Protein AF-A0A844GRE0-F1 (afdb_monomer_lite)

Structure (mmCIF, N/CA/C/O backbone):
data_AF-A0A844GRE0-F1
#
_entry.id   AF-A0A844GRE0-F1
#
loop_
_atom_site.group_PDB
_atom_site.id
_atom_site.type_symbol
_atom_site.label_atom_id
_atom_site.label_alt_id
_atom_site.label_comp_id
_atom_site.label_asym_id
_atom_site.label_entity_id
_atom_site.label_seq_id
_atom_site.pdbx_PDB_ins_code
_atom_site.Cartn_x
_atom_site.Cartn_y
_atom_site.Cartn_z
_atom_site.occupancy
_atom_site.B_iso_or_equiv
_atom_site.auth_seq_id
_atom_site.auth_comp_id
_atom_site.auth_asym_id
_atom_site.auth_atom_id
_atom_site.pdbx_PDB_model_num
ATOM 1 N N . MET A 1 1 ? 6.863 9.044 1.943 1.00 46.94 1 MET A N 1
ATOM 2 C CA . MET A 1 1 ? 5.463 9.406 2.288 1.00 46.94 1 MET A CA 1
ATOM 3 C C . MET A 1 1 ? 4.711 9.596 0.981 1.00 46.94 1 MET A C 1
ATOM 5 O O . MET A 1 1 ? 5.258 10.261 0.108 1.00 46.94 1 MET A O 1
ATOM 9 N N . ILE A 1 2 ? 3.550 8.956 0.792 1.00 50.47 2 ILE A N 1
ATOM 10 C CA . ILE A 1 2 ? 2.740 9.184 -0.417 1.00 50.47 2 ILE A CA 1
ATOM 11 C C . ILE A 1 2 ? 2.375 10.667 -0.459 1.00 50.47 2 ILE A C 1
ATOM 13 O O . ILE A 1 2 ? 1.852 11.196 0.521 1.00 50.47 2 ILE A O 1
ATOM 17 N N . ASP A 1 3 ? 2.670 11.321 -1.577 1.00 51.91 3 ASP A N 1
ATOM 18 C CA . ASP A 1 3 ? 2.235 12.688 -1.808 1.00 51.91 3 ASP A CA 1
ATOM 19 C C . ASP A 1 3 ? 0.808 12.675 -2.370 1.00 51.91 3 ASP A C 1
ATOM 21 O O . ASP A 1 3 ? 0.581 12.350 -3.535 1.00 51.91 3 ASP A O 1
ATOM 25 N N . PHE A 1 4 ? -0.160 13.001 -1.515 1.00 56.59 4 PHE A N 1
ATOM 26 C CA . PHE A 1 4 ? -1.568 13.141 -1.892 1.00 56.59 4 PHE A CA 1
ATOM 27 C C . PHE A 1 4 ? -1.916 14.558 -2.384 1.00 56.59 4 PHE A C 1
ATOM 29 O O . PHE A 1 4 ? -3.063 14.808 -2.746 1.00 56.59 4 PHE A O 1
ATOM 36 N N . ASN A 1 5 ? -0.963 15.502 -2.421 1.00 53.91 5 ASN A N 1
ATOM 37 C CA . ASN A 1 5 ? -1.237 16.900 -2.784 1.00 53.91 5 ASN A CA 1
ATOM 38 C C . ASN A 1 5 ? -1.327 17.148 -4.290 1.00 53.91 5 ASN A C 1
ATOM 40 O O . ASN A 1 5 ? -1.586 18.274 -4.725 1.00 53.91 5 ASN A O 1
ATOM 44 N N . ASN A 1 6 ? -1.103 16.128 -5.110 1.00 50.22 6 ASN A N 1
ATOM 45 C CA . ASN A 1 6 ? -1.020 16.316 -6.542 1.00 50.22 6 ASN A CA 1
ATOM 46 C C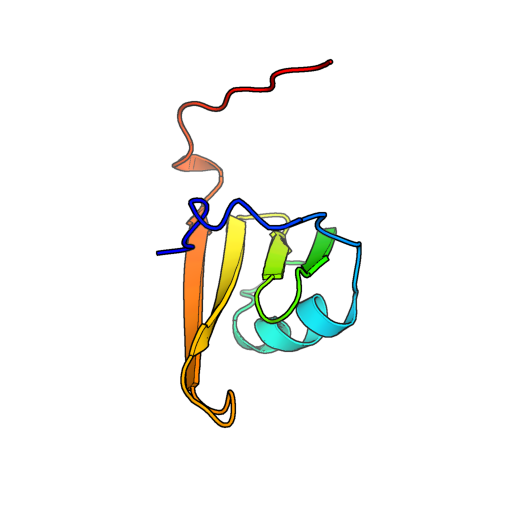 . ASN A 1 6 ? -2.439 16.270 -7.149 1.00 50.22 6 ASN A C 1
ATOM 48 O O . ASN A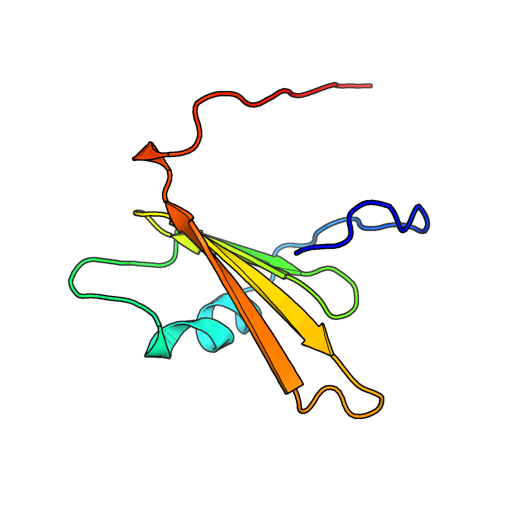 1 6 ? -2.973 15.230 -7.511 1.00 50.22 6 ASN A O 1
ATOM 52 N N . LYS A 1 7 ? -3.092 17.438 -7.192 1.00 46.84 7 LYS A N 1
ATOM 53 C CA . LYS A 1 7 ? -4.517 17.659 -7.529 1.00 46.84 7 LYS A CA 1
ATOM 54 C C . LYS A 1 7 ? -4.941 17.275 -8.961 1.00 46.84 7 LYS A C 1
ATOM 56 O O . LYS A 1 7 ? -6.115 17.395 -9.303 1.00 46.84 7 LYS A O 1
ATOM 61 N N . GLY A 1 8 ? -4.029 16.809 -9.811 1.00 46.59 8 GLY A N 1
ATOM 62 C CA . GLY A 1 8 ? -4.339 16.365 -11.169 1.00 46.59 8 GLY A CA 1
ATOM 63 C C . GLY A 1 8 ? -4.730 14.888 -11.217 1.00 46.59 8 GLY A C 1
ATOM 64 O O . GLY A 1 8 ? -3.892 14.050 -11.517 1.00 46.59 8 GLY A O 1
ATOM 65 N N . PHE A 1 9 ? -5.994 14.562 -10.937 1.00 48.66 9 PHE A N 1
ATOM 66 C CA . PHE A 1 9 ? -6.607 13.259 -11.254 1.00 48.66 9 PHE A CA 1
ATOM 67 C C . PHE A 1 9 ? -5.856 12.001 -10.759 1.00 48.66 9 PHE A C 1
ATOM 69 O O . PHE A 1 9 ? -5.490 11.120 -11.537 1.00 48.66 9 PHE A O 1
ATOM 76 N N . PHE A 1 10 ? -5.735 11.825 -9.443 1.00 57.69 10 PHE A N 1
ATOM 77 C CA . PHE A 1 10 ? -5.405 10.519 -8.852 1.00 57.69 10 PHE A CA 1
ATOM 78 C C . PHE A 1 10 ? -6.676 9.684 -8.684 1.00 57.69 10 PHE A C 1
ATOM 80 O O . PHE A 1 10 ? -7.084 9.365 -7.570 1.00 57.69 10 PHE A O 1
ATOM 87 N N . LYS A 1 11 ? -7.332 9.315 -9.793 1.00 68.88 11 LYS A N 1
ATOM 88 C CA . LYS A 1 11 ? -8.328 8.242 -9.712 1.00 68.88 11 LYS A CA 1
ATOM 89 C C . LYS A 1 11 ? -7.563 6.929 -9.649 1.00 68.88 11 LYS A C 1
ATOM 91 O O . LYS A 1 11 ? -7.094 6.435 -10.673 1.00 68.88 11 LYS A O 1
ATOM 96 N N . LEU A 1 12 ? -7.400 6.414 -8.434 1.00 83.19 12 LEU A N 1
ATOM 97 C CA . LEU A 1 12 ? -6.905 5.066 -8.210 1.00 83.19 12 LEU A CA 1
ATOM 98 C C . LEU A 1 12 ? -7.768 4.093 -9.019 1.00 83.19 12 LEU A C 1
ATOM 100 O O . LEU A 1 12 ? -8.996 4.108 -8.925 1.00 83.19 12 LEU A O 1
ATOM 104 N N . LYS A 1 13 ? -7.122 3.287 -9.857 1.00 88.06 13 LYS A N 1
ATOM 105 C CA . LYS A 1 13 ? -7.765 2.204 -10.600 1.00 88.06 13 LYS A CA 1
ATOM 106 C C . LYS A 1 13 ? -7.243 0.889 -10.069 1.00 88.06 13 LYS A C 1
ATOM 108 O O . LYS A 1 13 ? -6.041 0.772 -9.828 1.00 88.06 13 LYS A O 1
ATOM 113 N N . GLN A 1 14 ? -8.143 -0.074 -9.921 1.00 91.56 14 GLN A N 1
ATOM 114 C CA . GLN A 1 14 ? -7.766 -1.429 -9.560 1.00 91.56 14 GLN A CA 1
ATOM 115 C C . GLN A 1 14 ? -6.736 -1.958 -10.564 1.00 91.56 14 GLN A C 1
ATOM 117 O O . GLN A 1 14 ? -6.856 -1.733 -11.775 1.00 91.56 14 GLN A O 1
ATOM 122 N N . ASN A 1 15 ? -5.671 -2.562 -10.053 1.00 90.19 15 ASN A N 1
ATOM 123 C CA . ASN A 1 15 ? -4.569 -3.062 -10.851 1.00 90.19 15 ASN A CA 1
ATOM 124 C C . ASN A 1 15 ? -3.774 -4.132 -10.095 1.00 90.19 15 ASN A C 1
ATOM 126 O O . ASN A 1 15 ? -2.942 -3.829 -9.238 1.00 90.19 15 ASN A O 1
ATOM 130 N N . ASP A 1 16 ? -3.962 -5.375 -10.519 1.00 88.25 16 ASP A N 1
ATOM 131 C CA . ASP A 1 16 ? -3.334 -6.544 -9.902 1.00 88.25 16 ASP A CA 1
ATOM 132 C C . ASP A 1 16 ? -1.816 -6.607 -10.129 1.00 88.25 16 ASP A C 1
ATOM 134 O O . ASP A 1 16 ? -1.101 -7.267 -9.378 1.00 88.25 16 ASP A O 1
ATOM 138 N N . GLU A 1 17 ? -1.266 -5.869 -11.103 1.00 87.81 17 GLU A N 1
ATOM 139 C CA . GLU A 1 17 ? 0.189 -5.821 -11.324 1.00 87.81 17 GLU A CA 1
ATOM 140 C C . GLU A 1 17 ? 0.917 -5.245 -10.100 1.00 87.81 17 GLU A C 1
ATOM 142 O O . GLU A 1 17 ? 2.079 -5.571 -9.854 1.00 87.81 17 GLU A O 1
ATOM 147 N N . TYR A 1 18 ? 0.250 -4.395 -9.309 1.00 87.19 18 TYR A N 1
ATOM 148 C CA . TYR A 1 18 ? 0.818 -3.875 -8.064 1.00 87.19 18 TYR A CA 1
ATOM 149 C C . TYR A 1 18 ? 0.833 -4.912 -6.941 1.00 87.19 18 TYR A C 1
ATOM 151 O O . TYR A 1 18 ? 1.714 -4.824 -6.087 1.00 87.19 18 TYR A O 1
ATOM 159 N N . ALA A 1 19 ? -0.033 -5.930 -6.976 1.00 87.31 19 ALA A N 1
ATOM 160 C CA . ALA A 1 19 ? 0.058 -7.066 -6.060 1.00 87.31 19 ALA A CA 1
ATOM 161 C C . ALA A 1 19 ? 1.393 -7.806 -6.247 1.00 87.31 19 ALA A C 1
ATOM 163 O O . ALA A 1 19 ? 2.099 -8.079 -5.277 1.00 87.31 19 ALA A O 1
ATOM 164 N N . ALA A 1 20 ? 1.804 -8.028 -7.501 1.00 88.69 20 ALA A N 1
ATOM 165 C CA . ALA A 1 20 ? 3.083 -8.664 -7.818 1.00 88.69 20 ALA A CA 1
ATOM 166 C C . ALA A 1 20 ? 4.300 -7.822 -7.390 1.00 88.69 20 ALA A C 1
ATOM 168 O O . ALA A 1 20 ? 5.359 -8.364 -7.105 1.00 88.69 20 ALA A O 1
ATOM 169 N N . ARG A 1 21 ? 4.175 -6.490 -7.301 1.00 89.62 21 ARG A N 1
ATOM 170 C CA . ARG A 1 21 ? 5.284 -5.614 -6.871 1.00 89.62 21 ARG A CA 1
ATOM 171 C C . ARG A 1 21 ? 5.619 -5.725 -5.389 1.00 89.62 21 ARG A C 1
ATOM 173 O O . ARG A 1 21 ? 6.676 -5.240 -4.991 1.00 89.62 21 ARG A O 1
ATOM 180 N N . VAL A 1 22 ? 4.714 -6.279 -4.587 1.00 93.25 22 VAL A N 1
ATOM 181 C CA . VAL A 1 22 ? 4.882 -6.409 -3.136 1.00 93.25 22 VAL A CA 1
ATOM 182 C C . VAL A 1 22 ? 4.952 -7.865 -2.682 1.00 93.25 22 VAL A C 1
ATOM 184 O O . VAL A 1 22 ? 5.032 -8.087 -1.479 1.00 93.25 22 VAL A O 1
ATOM 187 N N . SER A 1 23 ? 4.944 -8.841 -3.603 1.00 92.62 23 SER A N 1
ATOM 188 C CA . SER A 1 23 ? 4.959 -10.278 -3.279 1.00 92.62 23 SER A CA 1
ATOM 189 C C . SER A 1 23 ? 6.084 -10.641 -2.316 1.00 92.62 23 SER A C 1
ATOM 191 O O . SER A 1 23 ? 5.851 -11.310 -1.316 1.00 92.62 23 SER A O 1
ATOM 193 N N . ASP A 1 24 ? 7.278 -10.108 -2.570 1.00 93.94 24 ASP A N 1
ATOM 194 C CA . ASP A 1 24 ? 8.491 -10.410 -1.806 1.00 93.94 24 ASP A CA 1
ATOM 195 C C . ASP A 1 24 ? 8.520 -9.703 -0.439 1.00 93.94 24 ASP A C 1
ATOM 197 O O . ASP A 1 24 ? 9.396 -9.957 0.384 1.00 93.94 24 ASP A O 1
ATOM 201 N N . LEU A 1 25 ? 7.576 -8.787 -0.194 1.00 95.75 25 LEU A N 1
ATOM 202 C CA . LEU A 1 25 ? 7.420 -8.075 1.076 1.00 95.75 25 LEU A CA 1
ATOM 203 C C . LEU A 1 25 ? 6.392 -8.740 1.997 1.00 95.75 25 LEU A C 1
ATOM 205 O O . LEU A 1 25 ? 6.288 -8.334 3.161 1.00 95.75 25 LEU A O 1
ATOM 209 N N . LEU A 1 26 ? 5.606 -9.692 1.484 1.00 96.88 26 LEU A N 1
ATOM 210 C CA . LEU A 1 26 ? 4.577 -10.383 2.254 1.00 96.88 26 LEU A CA 1
ATOM 211 C C . LEU A 1 26 ? 5.223 -11.327 3.268 1.00 96.88 26 LEU A C 1
ATOM 213 O O . LEU A 1 26 ? 6.217 -11.990 2.985 1.00 96.88 26 LEU A O 1
ATOM 217 N N . ILE A 1 27 ? 4.639 -11.379 4.461 1.00 96.81 27 ILE A N 1
ATOM 218 C CA . ILE A 1 27 ? 5.030 -12.334 5.503 1.00 96.81 27 ILE A CA 1
ATOM 219 C C . ILE A 1 27 ? 4.092 -13.544 5.512 1.00 96.81 27 ILE A C 1
ATOM 221 O O . ILE A 1 27 ? 3.012 -13.510 4.924 1.00 96.81 27 ILE A O 1
ATOM 225 N N . ASP A 1 28 ? 4.449 -14.588 6.258 1.00 97.44 28 ASP A N 1
ATOM 226 C CA . ASP A 1 28 ? 3.613 -15.781 6.394 1.00 97.44 28 ASP A CA 1
ATOM 227 C C .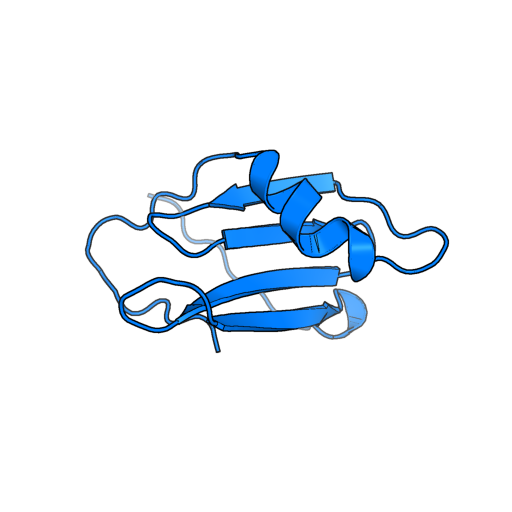 ASP A 1 28 ? 2.171 -15.452 6.828 1.00 97.44 28 ASP A C 1
ATOM 229 O O . ASP A 1 28 ? 1.900 -14.701 7.779 1.00 97.44 28 ASP A O 1
ATOM 233 N N . GLY A 1 29 ? 1.217 -16.018 6.084 1.00 96.94 29 GLY A N 1
ATOM 234 C CA . GLY A 1 29 ? -0.216 -15.778 6.262 1.00 96.94 29 GLY A CA 1
ATOM 235 C C . GLY A 1 29 ? -0.684 -14.365 5.884 1.00 96.94 29 GLY A C 1
ATOM 236 O O . GLY A 1 29 ? -1.833 -14.012 6.170 1.00 96.94 29 GLY A O 1
ATOM 237 N N . GLU A 1 30 ? 0.174 -13.533 5.288 1.00 98.19 30 GLU A N 1
ATOM 238 C CA . GLU A 1 30 ? -0.215 -12.281 4.641 1.00 98.19 30 GLU A CA 1
ATOM 239 C C . GLU A 1 30 ? -0.606 -12.539 3.180 1.00 98.19 30 GLU A C 1
ATOM 241 O O . GLU A 1 30 ? 0.144 -13.158 2.432 1.00 98.19 30 GLU A O 1
ATOM 246 N N . HIS A 1 31 ? -1.778 -12.062 2.761 1.00 96.75 31 HIS A N 1
ATOM 247 C CA . HIS A 1 31 ? -2.227 -12.135 1.369 1.00 96.75 31 HIS A CA 1
ATOM 248 C C . HIS A 1 31 ? -2.782 -10.790 0.911 1.00 96.75 31 HIS A C 1
ATOM 250 O O . HIS A 1 31 ? -3.336 -10.026 1.708 1.00 96.75 31 HIS A O 1
ATOM 256 N N . VAL A 1 32 ? -2.620 -10.502 -0.380 1.00 97.06 32 VAL A N 1
ATOM 257 C CA . VAL A 1 32 ? -3.199 -9.315 -1.013 1.00 97.06 32 VAL A CA 1
ATOM 258 C C . VAL A 1 32 ? -4.715 -9.487 -1.096 1.00 97.06 32 VAL A C 1
ATOM 260 O O . VAL A 1 32 ? -5.198 -10.523 -1.544 1.00 97.06 32 VAL A O 1
ATOM 263 N N . ILE A 1 33 ? -5.446 -8.474 -0.639 1.00 97.56 33 ILE A N 1
ATOM 264 C CA . ILE A 1 33 ? -6.899 -8.353 -0.787 1.00 97.56 33 ILE A CA 1
ATOM 265 C C . ILE A 1 33 ? -7.206 -7.600 -2.075 1.00 97.56 33 ILE A C 1
ATOM 267 O O . ILE A 1 33 ? -8.042 -8.036 -2.857 1.00 97.56 33 ILE A O 1
ATOM 271 N N . ASP A 1 34 ? -6.536 -6.465 -2.282 1.00 95.81 34 ASP A N 1
ATOM 272 C CA . ASP A 1 34 ? -6.766 -5.627 -3.451 1.00 95.81 34 ASP A CA 1
ATOM 273 C C . ASP A 1 34 ? -5.569 -4.710 -3.722 1.00 95.81 34 ASP A C 1
ATOM 275 O O . ASP A 1 34 ? -4.790 -4.391 -2.819 1.00 95.81 34 ASP A O 1
ATOM 279 N N . ALA A 1 35 ? -5.417 -4.260 -4.960 1.00 95.62 35 ALA A N 1
ATOM 280 C CA . ALA A 1 35 ? -4.325 -3.394 -5.372 1.00 95.62 35 ALA A CA 1
ATOM 281 C C . ALA A 1 35 ? -4.824 -2.318 -6.329 1.00 95.62 35 ALA A C 1
ATOM 283 O O . ALA A 1 35 ? -5.577 -2.576 -7.263 1.00 95.62 35 ALA A O 1
ATOM 284 N N . TYR A 1 36 ? -4.365 -1.091 -6.110 1.00 93.06 36 TYR A N 1
ATOM 285 C CA . TYR A 1 36 ? -4.754 0.063 -6.899 1.00 93.06 36 TYR A CA 1
ATOM 286 C C . TYR A 1 36 ? -3.529 0.851 -7.322 1.00 93.06 36 TYR A C 1
ATOM 288 O O . TYR A 1 36 ? -2.586 1.024 -6.549 1.00 93.06 36 TYR A O 1
ATOM 296 N N . LYS A 1 37 ? -3.570 1.403 -8.532 1.00 89.31 37 LYS A N 1
ATOM 297 C CA . LYS A 1 37 ? -2.538 2.308 -9.030 1.00 89.31 37 LYS A CA 1
ATOM 298 C C . LYS A 1 37 ? -3.104 3.650 -9.456 1.00 89.31 37 LYS A C 1
ATOM 300 O O . LYS A 1 37 ? -4.233 3.751 -9.939 1.00 89.31 37 LYS A O 1
ATOM 305 N N . SER A 1 38 ? -2.281 4.674 -9.299 1.00 86.25 38 SER A N 1
ATOM 306 C CA . SER A 1 38 ? -2.384 5.928 -10.035 1.00 86.25 38 SER A CA 1
ATOM 307 C C . SER A 1 38 ? -1.435 5.868 -11.244 1.00 86.25 38 SER A C 1
ATOM 309 O O . SER A 1 38 ? -1.130 4.784 -11.739 1.00 86.25 38 SER A O 1
ATOM 311 N N . MET A 1 39 ? -0.963 7.014 -11.750 1.00 83.69 39 MET A N 1
ATOM 312 C CA . MET A 1 39 ? -0.032 7.062 -12.885 1.00 83.69 39 MET A CA 1
ATOM 313 C C . MET A 1 39 ? 1.211 6.182 -12.685 1.00 83.69 39 MET A C 1
ATOM 315 O O . MET A 1 39 ? 1.556 5.391 -13.560 1.00 83.69 39 MET A O 1
ATOM 319 N N . ARG A 1 40 ? 1.903 6.341 -11.551 1.00 84.75 40 ARG A N 1
ATOM 320 C CA . ARG A 1 40 ? 3.161 5.627 -11.252 1.00 84.75 40 ARG A CA 1
ATOM 321 C C . ARG A 1 40 ? 3.215 5.059 -9.844 1.00 84.75 40 ARG A C 1
ATOM 323 O O . ARG A 1 40 ? 3.983 4.133 -9.596 1.00 84.75 40 ARG A O 1
ATOM 330 N N . ASP A 1 41 ? 2.375 5.558 -8.955 1.00 89.12 41 ASP A N 1
ATOM 331 C CA . ASP A 1 41 ? 2.312 5.109 -7.574 1.00 89.12 41 ASP A CA 1
ATOM 332 C C . ASP A 1 41 ? 1.147 4.147 -7.400 1.00 89.12 41 ASP A C 1
ATOM 334 O O . ASP A 1 41 ? 0.268 4.036 -8.258 1.00 89.12 41 ASP A O 1
ATOM 338 N N . GLY A 1 42 ? 1.133 3.439 -6.285 1.00 91.38 42 GLY A N 1
ATOM 339 C CA . GLY A 1 42 ? 0.032 2.553 -5.973 1.00 91.38 42 GLY A CA 1
ATOM 340 C C . GLY A 1 42 ? -0.071 2.241 -4.501 1.00 91.38 42 GLY A C 1
ATOM 341 O O . GLY A 1 42 ? 0.780 2.599 -3.688 1.00 91.38 42 GLY A O 1
ATOM 342 N N . VAL A 1 43 ? -1.160 1.572 -4.176 1.00 94.06 43 VAL A N 1
ATOM 343 C CA . VAL A 1 43 ? -1.499 1.135 -2.838 1.00 94.06 43 VAL A CA 1
ATOM 344 C C . VAL A 1 43 ? -1.998 -0.298 -2.926 1.00 94.06 43 VAL A C 1
ATOM 346 O O . VAL A 1 43 ? -2.838 -0.624 -3.761 1.00 94.06 43 VAL A O 1
ATOM 349 N N . VAL A 1 44 ? -1.446 -1.160 -2.084 1.00 96.25 44 VAL A N 1
ATOM 350 C CA . VAL A 1 44 ? -1.836 -2.561 -1.978 1.00 96.25 44 VAL A CA 1
ATOM 351 C C . VAL A 1 44 ? -2.414 -2.781 -0.593 1.00 96.25 44 VAL A C 1
ATOM 353 O O . VAL A 1 44 ? -1.780 -2.468 0.413 1.00 96.25 44 VAL A O 1
ATOM 356 N N . PHE A 1 45 ? -3.629 -3.301 -0.543 1.00 97.38 45 PHE A N 1
ATOM 357 C CA . PHE A 1 45 ? -4.307 -3.699 0.676 1.00 97.38 45 PHE A CA 1
ATOM 358 C C . PHE A 1 45 ? -4.047 -5.185 0.885 1.00 97.38 45 PHE A C 1
ATOM 360 O O . PHE A 1 45 ? -4.348 -5.999 0.012 1.00 97.38 45 PHE A O 1
ATOM 367 N N . THR A 1 46 ? -3.469 -5.548 2.025 1.00 98.12 46 THR A N 1
ATOM 368 C CA . THR A 1 46 ? -3.336 -6.947 2.448 1.00 98.12 46 THR A CA 1
ATOM 369 C C . THR A 1 46 ? -4.329 -7.238 3.564 1.00 98.12 46 THR A C 1
ATOM 371 O O . THR A 1 46 ? -5.057 -6.357 4.001 1.00 98.12 46 THR A O 1
ATOM 374 N N . ASN A 1 47 ? -4.361 -8.459 4.085 1.00 98.31 47 ASN A N 1
ATOM 375 C CA . ASN A 1 47 ? -5.105 -8.766 5.310 1.00 98.31 47 ASN A CA 1
ATOM 376 C C . ASN A 1 47 ? -4.441 -8.244 6.604 1.00 98.31 47 ASN A C 1
ATOM 378 O O . ASN A 1 47 ? -4.999 -8.436 7.683 1.00 98.31 47 ASN A O 1
ATOM 382 N N . LYS A 1 48 ? -3.261 -7.605 6.540 1.00 98.31 48 LYS A N 1
ATOM 383 C CA . LYS A 1 48 ? -2.516 -7.133 7.730 1.00 98.31 48 LYS A CA 1
ATOM 384 C C . LYS A 1 48 ? -2.194 -5.636 7.719 1.00 98.31 48 LYS A C 1
ATOM 386 O O . LYS A 1 48 ? -2.105 -5.019 8.787 1.00 98.31 48 LYS A O 1
ATOM 391 N N . ARG A 1 49 ? -1.975 -5.047 6.544 1.00 98.19 49 ARG A N 1
ATOM 392 C CA . ARG A 1 49 ? -1.517 -3.661 6.388 1.00 98.19 49 ARG A CA 1
ATOM 393 C C . ARG A 1 49 ? -1.858 -3.111 5.010 1.00 98.19 49 ARG A C 1
ATOM 395 O O . ARG A 1 49 ? -2.122 -3.846 4.066 1.00 98.19 49 ARG A O 1
ATOM 402 N N . ILE A 1 50 ? -1.746 -1.797 4.896 1.00 97.38 50 ILE A N 1
ATOM 403 C CA . ILE A 1 50 ? -1.647 -1.115 3.611 1.00 97.38 50 ILE A CA 1
ATOM 404 C C . ILE A 1 50 ? -0.161 -1.006 3.248 1.00 97.38 50 ILE A C 1
ATOM 406 O O . ILE A 1 50 ? 0.650 -0.592 4.079 1.00 97.38 50 ILE A O 1
ATOM 410 N N . ILE A 1 51 ? 0.205 -1.355 2.016 1.00 96.88 51 ILE A N 1
ATOM 411 C CA . ILE A 1 51 ? 1.540 -1.140 1.452 1.00 96.88 51 ILE A CA 1
ATOM 412 C C . ILE A 1 51 ? 1.435 -0.080 0.362 1.00 96.88 51 ILE A C 1
ATOM 414 O O . ILE A 1 51 ? 0.850 -0.286 -0.697 1.00 96.88 51 ILE A O 1
ATOM 418 N N . ALA A 1 52 ? 2.021 1.074 0.630 1.00 94.56 52 ALA A N 1
ATOM 419 C CA . ALA A 1 52 ? 2.131 2.175 -0.305 1.00 94.56 52 ALA A CA 1
ATOM 420 C C . ALA A 1 52 ? 3.400 2.039 -1.148 1.00 94.56 52 ALA A C 1
ATOM 422 O O . ALA A 1 52 ? 4.486 1.888 -0.590 1.00 94.56 52 ALA A O 1
ATOM 423 N N . VAL A 1 53 ? 3.270 2.142 -2.468 1.00 93.25 53 VAL A N 1
ATOM 424 C CA . VAL A 1 53 ? 4.373 2.048 -3.429 1.00 93.25 53 VAL A CA 1
ATOM 425 C C . VAL A 1 53 ? 4.531 3.390 -4.132 1.00 93.25 53 VAL A C 1
ATOM 427 O O . VAL A 1 53 ? 3.660 3.785 -4.905 1.00 93.25 53 VAL A O 1
ATOM 430 N N . ASN A 1 54 ? 5.647 4.073 -3.892 1.00 91.25 54 ASN A N 1
ATOM 431 C CA . ASN A 1 54 ? 6.002 5.318 -4.569 1.00 91.25 54 ASN A CA 1
ATOM 432 C C . ASN A 1 54 ? 7.175 5.072 -5.528 1.00 91.25 54 ASN A C 1
ATOM 434 O O . ASN A 1 54 ? 8.234 4.589 -5.117 1.00 91.25 54 ASN A O 1
ATOM 438 N N . VAL A 1 55 ? 6.989 5.382 -6.810 1.00 89.56 55 VAL A N 1
ATOM 439 C CA . VAL A 1 55 ? 8.019 5.223 -7.844 1.00 89.56 55 VAL A CA 1
ATOM 440 C C . VAL A 1 55 ? 8.783 6.536 -8.021 1.00 89.56 55 VAL A C 1
ATOM 442 O O . VAL A 1 55 ? 8.242 7.544 -8.472 1.00 89.56 55 VAL A O 1
ATOM 445 N N . GLN A 1 56 ? 10.079 6.508 -7.716 1.00 84.50 56 GLN A N 1
ATOM 446 C CA . GLN A 1 56 ? 10.965 7.671 -7.716 1.00 84.50 56 GLN A CA 1
ATOM 447 C C . GLN A 1 56 ? 11.939 7.671 -8.905 1.00 84.50 56 GLN A C 1
ATOM 449 O O . GLN A 1 56 ? 12.328 6.630 -9.439 1.00 84.50 56 GLN A O 1
ATOM 454 N N . GLY A 1 57 ? 12.410 8.869 -9.262 1.00 85.69 57 GLY A N 1
ATOM 455 C CA . GLY A 1 57 ? 13.407 9.083 -10.313 1.00 85.69 57 GLY A CA 1
ATOM 456 C C . GLY A 1 57 ? 12.824 9.128 -11.729 1.00 85.69 57 GLY A C 1
ATOM 457 O O . GLY A 1 57 ? 11.650 8.839 -11.956 1.00 85.69 57 GLY A O 1
ATOM 458 N N . LEU A 1 58 ? 13.661 9.516 -12.696 1.00 84.62 58 LEU A N 1
ATOM 459 C CA . LEU A 1 58 ? 13.252 9.683 -14.098 1.00 84.62 58 LEU A CA 1
ATOM 460 C C . LEU A 1 58 ? 12.905 8.346 -14.769 1.00 84.62 58 LEU A C 1
ATOM 462 O O . LEU A 1 58 ? 11.936 8.263 -15.515 1.00 84.62 58 LEU A O 1
ATOM 466 N N . THR A 1 59 ? 13.669 7.295 -14.468 1.00 87.62 59 THR A N 1
ATOM 467 C CA . THR A 1 59 ? 13.493 5.943 -15.024 1.00 87.62 59 THR A CA 1
ATOM 468 C C . THR A 1 59 ? 12.523 5.078 -14.217 1.00 87.62 59 THR A C 1
ATOM 470 O O . THR A 1 59 ? 12.177 3.983 -14.650 1.00 87.62 59 THR A O 1
ATOM 473 N N . GLY A 1 60 ? 12.109 5.527 -13.025 1.00 84.69 60 GLY A N 1
ATOM 474 C CA . GLY A 1 60 ? 11.271 4.746 -12.112 1.00 84.69 60 GLY A CA 1
ATOM 475 C C . GLY A 1 60 ? 11.951 3.503 -11.522 1.00 84.69 60 GLY A C 1
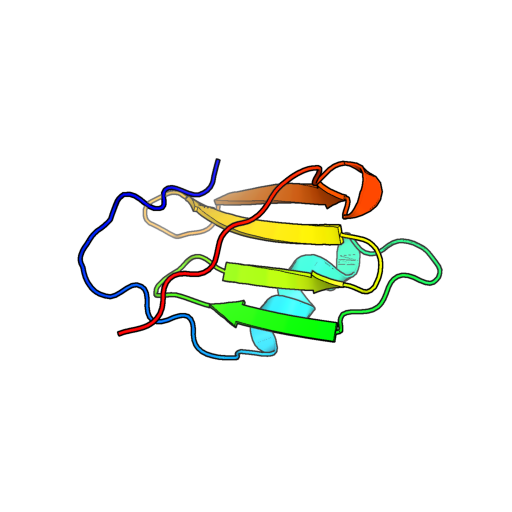ATOM 476 O O . GLY A 1 60 ? 11.271 2.612 -11.011 1.00 84.69 60 GLY A O 1
ATOM 477 N N . SER A 1 61 ? 13.283 3.413 -11.600 1.00 87.81 61 SER A N 1
ATOM 478 C CA . SER A 1 61 ? 14.040 2.273 -11.068 1.00 87.81 61 SER A CA 1
ATOM 479 C C . SER A 1 61 ? 14.018 2.213 -9.541 1.00 87.81 61 SER A C 1
ATOM 481 O O . SER A 1 61 ? 14.052 1.125 -8.967 1.00 87.81 61 SER A O 1
ATOM 483 N N . LYS A 1 62 ? 13.929 3.368 -8.873 1.00 91.44 62 LYS A N 1
ATOM 484 C CA . LYS A 1 62 ? 13.850 3.451 -7.417 1.00 91.44 62 LYS A CA 1
ATOM 485 C C . LYS A 1 62 ? 12.394 3.370 -6.972 1.00 91.44 62 LYS A C 1
ATOM 487 O O . LYS A 1 62 ? 11.550 4.127 -7.444 1.00 91.44 62 LYS A O 1
ATOM 492 N N . LYS A 1 63 ? 12.112 2.476 -6.029 1.00 91.19 63 LYS A N 1
ATOM 493 C CA . LYS A 1 63 ? 10.788 2.305 -5.425 1.00 91.19 63 LYS A CA 1
ATOM 494 C C . LYS A 1 63 ? 10.913 2.478 -3.919 1.00 91.19 63 LYS A C 1
ATOM 496 O O . LYS A 1 63 ? 11.815 1.906 -3.312 1.00 91.19 63 LYS A O 1
ATOM 501 N N . ASP A 1 64 ? 10.031 3.281 -3.347 1.00 93.19 64 ASP A N 1
ATOM 502 C CA . ASP A 1 64 ? 9.867 3.444 -1.907 1.00 93.19 64 ASP A CA 1
ATOM 503 C C . ASP A 1 64 ? 8.598 2.705 -1.470 1.00 93.19 64 ASP A C 1
ATOM 505 O O . ASP A 1 64 ? 7.538 2.873 -2.080 1.00 93.19 64 ASP A O 1
ATOM 509 N N . PHE A 1 65 ? 8.716 1.876 -0.435 1.00 95.00 65 PHE A N 1
ATOM 510 C CA . PHE A 1 65 ? 7.627 1.051 0.081 1.00 95.00 65 PHE A CA 1
ATOM 511 C C . PHE A 1 65 ? 7.337 1.442 1.526 1.00 95.00 65 PHE A C 1
ATOM 513 O O . PHE A 1 65 ? 8.165 1.246 2.412 1.00 95.00 65 PHE A O 1
ATOM 520 N N . THR A 1 66 ? 6.144 1.972 1.788 1.00 95.62 66 THR A N 1
ATOM 521 C CA . THR A 1 66 ? 5.708 2.310 3.149 1.00 95.62 66 THR A CA 1
ATOM 522 C C . THR A 1 66 ? 4.669 1.300 3.625 1.00 95.62 66 THR A C 1
ATOM 524 O O . THR A 1 66 ? 3.629 1.132 2.994 1.00 95.62 66 THR A O 1
ATOM 527 N N . SER A 1 67 ? 4.936 0.638 4.752 1.00 96.62 67 SER A N 1
ATOM 528 C CA . SER A 1 67 ? 3.992 -0.277 5.405 1.00 96.62 67 SER A CA 1
ATOM 529 C C . SER A 1 67 ? 3.195 0.436 6.495 1.00 96.62 67 SER A C 1
ATOM 531 O O . SER A 1 67 ? 3.781 1.007 7.412 1.00 96.62 67 SER A O 1
ATOM 533 N N . LEU A 1 68 ? 1.868 0.348 6.428 1.00 96.88 68 LEU A N 1
ATOM 534 C CA . LEU A 1 68 ? 0.928 0.951 7.374 1.00 96.88 68 LEU A CA 1
ATOM 535 C C . LEU A 1 68 ? 0.035 -0.150 7.976 1.00 96.88 68 LEU A C 1
ATOM 537 O O . LEU A 1 68 ? -0.993 -0.498 7.390 1.00 96.88 68 LEU A O 1
ATOM 541 N N . PRO A 1 69 ? 0.426 -0.754 9.113 1.00 97.81 69 PRO A N 1
ATOM 542 C CA . PRO A 1 69 ? -0.379 -1.774 9.781 1.00 97.81 69 PRO A CA 1
ATOM 543 C C . PRO A 1 69 ? -1.753 -1.245 10.179 1.00 97.81 69 PRO A C 1
ATOM 545 O O . PRO A 1 69 ? -1.832 -0.196 10.817 1.00 97.81 69 PRO A O 1
ATOM 548 N N . TYR A 1 70 ? -2.822 -1.999 9.896 1.00 97.31 70 TYR A N 1
ATOM 549 C CA . TYR A 1 70 ? -4.185 -1.557 10.229 1.00 97.31 70 TYR A CA 1
ATOM 550 C C . TYR A 1 70 ? -4.361 -1.280 11.721 1.00 97.31 70 TYR A C 1
ATOM 552 O O . TYR A 1 70 ? -4.988 -0.296 12.090 1.00 97.31 70 TYR A O 1
ATOM 560 N N . LYS A 1 71 ? -3.723 -2.085 12.582 1.00 97.12 71 LYS A N 1
ATOM 561 C CA . LYS A 1 71 ? -3.755 -1.906 14.043 1.00 97.12 71 LYS A CA 1
ATOM 562 C C . LYS A 1 71 ? -3.227 -0.546 14.532 1.00 97.12 71 LYS A C 1
ATOM 564 O O . LYS A 1 71 ? -3.503 -0.176 15.665 1.00 97.12 71 LYS A O 1
ATOM 569 N N . ASN A 1 72 ? -2.456 0.167 13.708 1.00 97.25 72 ASN A N 1
ATOM 570 C CA . ASN A 1 72 ? -1.891 1.475 14.041 1.00 97.25 72 ASN A CA 1
ATOM 571 C C . ASN A 1 72 ? -2.691 2.637 13.418 1.00 97.25 72 ASN A C 1
ATOM 573 O O . ASN A 1 72 ? -2.372 3.797 13.673 1.00 97.25 72 ASN A O 1
ATOM 577 N N . ILE A 1 73 ? -3.706 2.354 12.595 1.00 95.50 73 ILE A N 1
ATOM 578 C CA . ILE A 1 73 ? -4.586 3.368 12.006 1.00 95.50 73 ILE A CA 1
ATOM 579 C C . ILE A 1 73 ? -5.723 3.621 12.996 1.00 95.5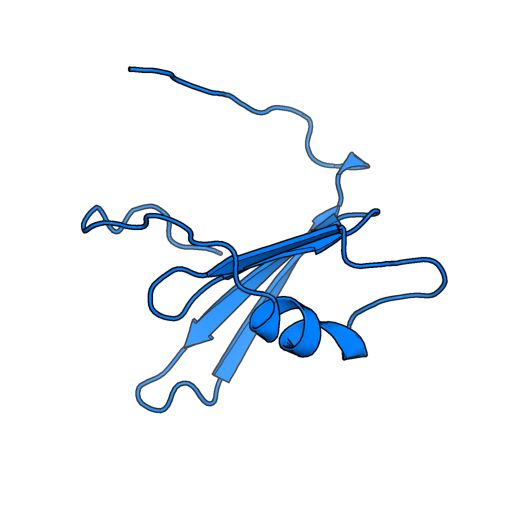0 73 ILE A C 1
ATOM 581 O O . ILE A 1 73 ? -6.673 2.850 13.081 1.00 95.50 73 ILE A O 1
ATOM 585 N N . VAL A 1 74 ? -5.606 4.699 13.769 1.00 97.00 74 VAL A N 1
ATOM 586 C CA . VAL A 1 74 ? -6.568 5.041 14.834 1.00 97.00 74 VAL A CA 1
ATOM 587 C C . VAL A 1 74 ? -7.716 5.938 14.365 1.00 97.00 74 VAL A C 1
ATOM 589 O O . VAL A 1 74 ? -8.691 6.106 15.091 1.00 97.00 74 VAL A O 1
ATOM 592 N N . ALA A 1 75 ? -7.614 6.520 13.168 1.00 94.69 75 ALA A N 1
ATOM 593 C CA . ALA A 1 75 ? -8.638 7.386 12.595 1.00 94.69 75 ALA A CA 1
ATOM 594 C C . ALA A 1 75 ? -8.611 7.345 11.061 1.00 94.69 75 ALA A C 1
ATOM 596 O O . ALA A 1 75 ? -7.549 7.212 10.451 1.00 94.69 75 ALA A O 1
ATOM 597 N N . TYR A 1 76 ? -9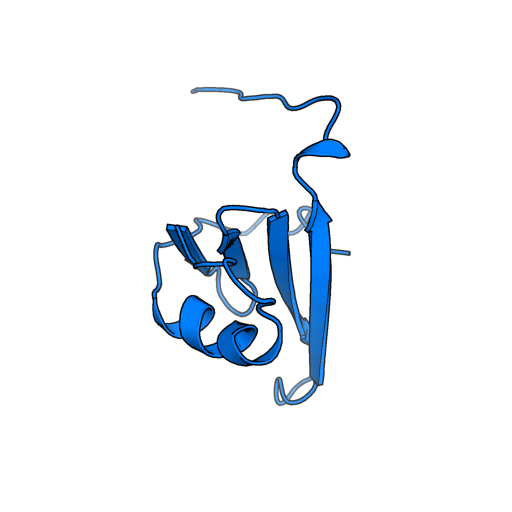.787 7.498 10.453 1.00 92.00 76 TYR A N 1
ATOM 598 C CA . TYR A 1 76 ? -9.988 7.693 9.018 1.00 92.00 76 TYR A CA 1
ATOM 599 C C . TYR A 1 76 ? -11.232 8.566 8.794 1.00 92.00 76 TYR A C 1
ATOM 601 O O . TYR A 1 76 ? -12.080 8.679 9.677 1.00 92.00 76 TYR A O 1
ATOM 609 N N . SER A 1 77 ? -11.330 9.195 7.624 1.00 92.31 77 SER A N 1
ATOM 610 C CA . SER A 1 77 ? -12.485 10.000 7.217 1.00 92.31 77 SER A CA 1
ATOM 611 C C . SER A 1 77 ? -12.840 9.691 5.767 1.00 92.31 77 SER A C 1
ATOM 613 O O . SER A 1 77 ? -11.952 9.401 4.963 1.00 92.31 77 SER A O 1
ATOM 615 N N . VAL A 1 78 ? -14.130 9.746 5.445 1.00 90.88 78 VAL A N 1
ATOM 616 C CA . VAL A 1 78 ? -14.666 9.575 4.093 1.00 90.88 78 VAL A CA 1
ATOM 617 C C . VAL A 1 78 ? -15.639 10.719 3.838 1.00 90.88 78 VAL A C 1
ATOM 619 O O . VAL A 1 78 ? -16.574 10.916 4.608 1.00 90.88 78 VAL A O 1
ATOM 622 N N . GLU A 1 79 ? -15.416 11.460 2.757 1.00 89.25 79 GLU A N 1
ATOM 623 C CA . GLU A 1 79 ? -16.306 12.516 2.276 1.00 89.25 79 GLU A CA 1
ATOM 624 C C . GLU A 1 79 ? -16.907 12.071 0.939 1.00 89.25 79 GLU A C 1
ATOM 626 O O . GLU A 1 79 ? -16.193 11.564 0.070 1.00 89.25 79 GLU A O 1
ATOM 631 N N . THR A 1 80 ? -18.221 12.221 0.785 1.00 86.50 80 THR A N 1
ATOM 632 C CA . THR A 1 80 ? -18.955 11.866 -0.436 1.00 86.50 80 THR A CA 1
ATOM 633 C C . THR A 1 80 ? -19.509 13.124 -1.099 1.00 86.50 80 THR A C 1
ATOM 635 O O . THR A 1 80 ? -19.857 14.075 -0.402 1.00 86.50 80 THR A O 1
ATOM 638 N N . SER A 1 81 ? -19.602 13.118 -2.431 1.00 74.88 81 SER A N 1
ATOM 639 C CA . SER A 1 81 ? -20.242 14.181 -3.227 1.00 74.88 81 SER A CA 1
ATOM 640 C C . SER A 1 81 ? -21.749 14.001 -3.349 1.00 74.88 81 SER A C 1
ATOM 642 O O . SER A 1 81 ? -22.193 12.830 -3.353 1.00 74.88 81 SER A O 1
#

Sequence (81 aa):
MIDFNNKGFFKLKQNDEYAARVSDLLIDGEHVIDAYKSMRDGVVFTNKRIIAVNVQGLTGSKKDFTSLPYKNIVAYSVETS

Radius of gyration: 13.16 Å; chains: 1; bounding box: 34×33×30 Å

Foldseek 3Di:
DDDPPPPPDQPWDWDCVVQVVCVVVADPPKHWPTKTDGPLWIWTDIPFWIWTWDQDDPVSPDIDIDTGGPVNCPDDDDDDD

Organism: NCBI:txid649762

pLDDT: mean 86.96, std 14.55, range [46.59, 98.31]

Secondary structure (DSSP, 8-state):
-------S----EE-THHHHTTGGGPPTT--EEEEEE-SS-EEEEESSEEEEEEEESSSS-EEEEEEEEGGG---------

InterPro domains:
  IPR012544 Bacterial Pleckstrin homology domain [PF08000] (13-81)
  IPR037063 Bacterial Pleckstrin homology domain superfamily [G3DSA:2.30.29.50] (8-81)